Protein 2D58 (pdb70)

Sequence (107 aa):
KAQQEERLDEINKQFLDDPKYSSDEDLPSKLEGFKEKYMEFDLNGNGDIDIMSLKRMLEKLGVPKTHLELKKLIGEVSSGSGETFSYPDFLRMMLGKRSAILKMILM

Structure (mmCIF, N/CA/C/O backbone):
data_2D58
#
_entry.id   2D58
#
_cell.length_a   60.748
_cell.length_b   36.617
_cell.length_c   44.024
_cell.angle_alpha   90.00
_cell.angle_beta   99.71
_cell.angle_gamma   90.00
#
_symmetry.space_group_name_H-M   'C 1 2 1'
#
loop_
_entity.id
_entity.type
_entity.pdbx_description
1 polymer 'Allograft inflammatory factor 1'
2 non-polymer 'NICKEL (II) ION'
3 water water
#
loop_
_atom_site.group_PDB
_atom_site.id
_atom_site.type_symbol
_atom_site.label_atom_id
_atom_site.label_alt_id
_atom_site.label_comp_id
_atom_site.label_asym_id
_atom_site.label_entity_id
_atom_site.label_seq_id
_atom_site.pdbx_PDB_ins_code
_atom_site.Cartn_x
_atom_site.Cartn_y
_atom_site.Cartn_z
_atom_site.occupancy
_atom_site.B_iso_or_equiv
_atom_site.auth_seq_id
_atom_site.auth_comp_id
_atom_site.auth_asym_id
_atom_site.auth_atom_id
_atom_site.pdbx_PDB_model_num
ATOM 1 N N . LYS A 1 1 ? 34.198 -4.143 8.131 1.00 30.21 17 LYS A N 1
ATOM 2 C CA . LYS A 1 1 ? 33.069 -4.180 7.156 1.00 31.78 17 LYS A CA 1
ATOM 3 C C . LYS A 1 1 ? 32.433 -5.564 7.192 1.00 30.88 17 LYS A C 1
ATOM 4 O O . LYS A 1 1 ? 31.354 -5.757 7.757 1.00 26.41 17 LYS A O 1
ATOM 10 N N . ALA A 1 2 ? 33.109 -6.527 6.576 1.00 29.97 18 ALA A N 1
ATOM 11 C CA . ALA A 1 2 ? 32.628 -7.896 6.569 1.00 30.96 18 ALA A CA 1
ATOM 12 C C . ALA A 1 2 ? 32.802 -8.412 7.994 1.00 30.20 18 ALA A C 1
ATOM 13 O O . ALA A 1 2 ? 32.144 -9.362 8.409 1.00 30.30 18 ALA A O 1
ATOM 15 N N . GLN A 1 3 ? 33.696 -7.765 8.738 1.00 29.81 19 GLN A N 1
ATOM 16 C CA . GLN A 1 3 ? 33.962 -8.137 10.123 1.00 28.70 19 GLN A CA 1
ATOM 17 C C . GLN A 1 3 ? 32.812 -7.673 11.006 1.00 28.51 19 GLN A C 1
ATOM 18 O O . GLN A 1 3 ? 32.313 -8.427 11.839 1.00 28.43 19 GLN A O 1
ATOM 24 N N . GLN A 1 4 ? 32.394 -6.425 10.814 1.00 25.84 20 GLN A N 1
ATOM 25 C CA . GLN A 1 4 ? 31.300 -5.854 11.593 1.00 25.30 20 GLN A CA 1
ATOM 26 C C . GLN A 1 4 ? 30.010 -6.646 11.394 1.00 23.53 20 GLN A C 1
ATOM 27 O O . GLN A 1 4 ? 29.106 -6.599 12.230 1.00 22.26 20 GLN A O 1
ATOM 33 N N . GLU A 1 5 ? 29.929 -7.377 10.285 1.00 23.91 21 GLU A N 1
ATOM 34 C CA . GLU A 1 5 ? 28.746 -8.176 9.993 1.00 24.33 21 GLU A CA 1
ATOM 35 C C . GLU A 1 5 ? 28.560 -9.240 11.064 1.00 24.34 21 GLU A C 1
ATOM 36 O O . GLU A 1 5 ? 27.433 -9.632 11.374 1.00 20.00 21 GLU A O 1
ATOM 42 N N . GLU A 1 6 ? 29.677 -9.708 11.616 1.00 24.33 22 GLU A N 1
ATOM 43 C CA . GLU A 1 6 ? 29.660 -10.722 12.665 1.00 25.97 22 GLU A CA 1
ATOM 44 C C . GLU A 1 6 ? 28.806 -10.219 13.819 1.00 23.69 22 GLU A C 1
ATOM 45 O O . GLU A 1 6 ? 27.944 -10.934 14.328 1.00 23.74 22 GLU A O 1
ATOM 51 N N . ARG A 1 7 ? 29.053 -8.979 14.229 1.00 21.50 23 ARG A N 1
ATOM 52 C CA . ARG A 1 7 ? 28.300 -8.392 15.324 1.00 20.16 23 ARG A CA 1
ATOM 53 C C . ARG A 1 7 ? 26.831 -8.231 14.957 1.00 17.35 23 ARG A C 1
ATOM 54 O O . ARG A 1 7 ? 25.952 -8.479 15.782 1.00 17.40 23 ARG A O 1
ATOM 62 N N . LEU A 1 8 ? 26.563 -7.816 13.721 1.00 15.33 24 LEU A N 1
ATOM 63 C CA . LEU A 1 8 ? 25.185 -7.646 13.279 1.00 15.30 24 LEU A CA 1
ATOM 64 C C . LEU A 1 8 ? 24.460 -8.992 13.377 1.00 15.20 24 LEU A C 1
ATOM 65 O O . LEU A 1 8 ? 23.302 -9.056 13.787 1.00 15.89 24 LEU A O 1
ATOM 70 N N . ASP A 1 9 ? 25.153 -10.069 13.013 1.00 13.55 25 ASP A N 1
ATOM 71 C CA . ASP A 1 9 ? 24.573 -11.410 13.077 1.00 15.00 25 ASP A CA 1
ATOM 72 C C . ASP A 1 9 ? 24.166 -11.794 14.500 1.00 15.67 25 ASP A C 1
ATOM 73 O O . ASP A 1 9 ? 23.104 -12.389 14.720 1.00 13.55 25 ASP A O 1
ATOM 78 N N . GLU A 1 10 ? 25.019 -11.467 15.465 1.00 16.92 26 GLU A N 1
ATOM 79 C CA . GLU A 1 10 ? 24.733 -11.777 16.863 1.00 18.86 26 GLU A CA 1
ATOM 80 C C . GLU A 1 10 ? 23.494 -11.020 17.314 1.00 16.53 26 GLU A C 1
ATOM 81 O O . GLU A 1 10 ? 22.658 -11.552 18.047 1.00 16.86 26 GLU A O 1
ATOM 87 N N . ILE A 1 11 ? 23.376 -9.774 16.867 1.00 15.42 27 ILE A N 1
ATOM 88 C CA . ILE A 1 11 ? 22.229 -8.949 17.218 1.00 14.11 27 ILE A CA 1
ATOM 89 C C . ILE A 1 11 ? 20.962 -9.534 16.602 1.00 14.30 27 ILE A C 1
ATOM 90 O O . ILE A 1 11 ? 19.920 -9.604 17.257 1.00 13.63 27 ILE A O 1
ATOM 95 N N . ASN A 1 12 ? 21.050 -9.962 15.344 1.00 15.08 28 ASN A N 1
ATOM 96 C CA . ASN A 1 12 ? 19.896 -10.554 14.672 1.00 14.12 28 ASN A CA 1
ATOM 97 C C . ASN A 1 12 ? 19.387 -11.751 15.467 1.00 15.15 28 ASN A C 1
ATOM 98 O O . ASN A 1 12 ? 18.178 -11.953 15.598 1.00 13.13 28 ASN A O 1
ATOM 103 N N . LYS A 1 13 ? 20.317 -12.539 15.994 1.00 15.56 29 LYS A N 1
ATOM 104 C CA . LYS A 1 13 ? 19.964 -13.715 16.777 1.00 18.35 29 LYS A CA 1
ATOM 105 C C . LYS A 1 13 ? 19.247 -13.284 18.045 1.00 16.68 29 LYS A C 1
ATOM 106 O O . LYS A 1 13 ? 18.283 -13.916 18.477 1.00 17.27 29 LYS A O 1
ATOM 112 N N . GLN A 1 14 ? 19.726 -12.197 18.635 1.00 16.39 30 GLN A N 1
ATOM 113 C CA . GLN A 1 14 ? 19.126 -11.655 19.841 1.00 17.21 30 GLN A CA 1
ATOM 114 C C . GLN A 1 14 ? 17.683 -11.242 19.553 1.00 17.61 30 GLN A C 1
ATOM 115 O O . GLN A 1 14 ? 16.773 -11.549 20.327 1.00 14.43 30 GLN A O 1
ATOM 121 N N . PHE A 1 15 ? 17.468 -10.570 18.427 1.00 14.89 31 PHE A N 1
ATOM 122 C CA . PHE A 1 15 ? 16.123 -10.136 18.073 1.00 14.16 31 PHE A CA 1
ATOM 123 C C . PHE A 1 15 ? 15.214 -11.296 17.685 1.00 14.11 31 PHE A C 1
ATOM 124 O O . PHE A 1 15 ? 14.021 -11.285 17.988 1.00 14.15 31 PHE A O 1
ATOM 132 N N . LEU A 1 16 ? 15.778 -12.291 17.013 1.00 15.78 32 LEU A N 1
ATOM 133 C CA . LEU A 1 16 ? 15.007 -13.454 16.602 1.00 19.16 32 LEU A CA 1
ATOM 134 C C . LEU A 1 16 ? 14.300 -14.090 17.800 1.00 21.45 32 LEU A C 1
ATOM 135 O O . LEU A 1 16 ? 13.187 -14.597 17.680 1.00 20.89 32 LEU A O 1
ATOM 140 N N . ASP A 1 17 ? 14.951 -14.049 18.957 1.00 22.95 33 ASP A N 1
ATOM 141 C CA . ASP A 1 17 ? 14.404 -14.636 20.175 1.00 24.10 33 ASP A CA 1
ATOM 142 C C . ASP A 1 17 ? 13.591 -13.659 21.014 1.00 22.73 33 ASP A C 1
ATOM 143 O O . ASP A 1 17 ? 13.158 -13.991 22.118 1.00 20.63 33 ASP A O 1
ATOM 148 N N . ASP A 1 18 ? 13.378 -12.458 20.490 1.00 21.14 34 ASP A N 1
ATOM 149 C CA . ASP A 1 18 ? 12.625 -11.441 21.214 1.00 19.12 34 ASP A CA 1
ATOM 150 C C . ASP A 1 18 ? 11.123 -11.612 20.984 1.00 18.85 34 ASP A C 1
ATOM 151 O O . ASP A 1 18 ? 10.628 -11.401 19.875 1.00 17.79 34 ASP A O 1
ATOM 156 N N . PRO A 1 19 ? 10.378 -11.987 22.038 1.00 18.39 35 PRO A N 1
ATOM 157 C CA . PRO A 1 19 ? 8.927 -12.193 21.965 1.00 17.47 35 PRO A CA 1
ATOM 158 C C . PRO A 1 19 ? 8.174 -11.014 21.365 1.00 16.54 35 PRO A C 1
ATOM 159 O O . PRO A 1 19 ? 7.131 -11.187 20.733 1.00 17.57 35 PRO A O 1
ATOM 163 N N . LYS A 1 20 ? 8.707 -9.816 21.579 1.00 16.31 36 LYS A N 1
ATOM 164 C CA . LYS A 1 20 ? 8.094 -8.593 21.080 1.00 18.18 36 LYS A CA 1
ATOM 165 C C . LYS A 1 20 ? 7.967 -8.595 19.553 1.00 18.27 36 LYS A C 1
ATOM 166 O O . LYS A 1 20 ? 7.110 -7.906 18.990 1.00 16.75 36 LYS A O 1
ATOM 172 N N . TYR A 1 21 ? 8.807 -9.383 18.888 1.00 15.99 37 TYR A N 1
ATOM 173 C CA . TYR A 1 21 ? 8.799 -9.450 17.427 1.00 17.24 37 TYR A CA 1
ATOM 174 C C . TYR A 1 21 ? 8.399 -10.817 16.877 1.00 17.16 37 TYR A C 1
ATOM 175 O O . TYR A 1 21 ? 8.415 -11.038 15.665 1.00 17.63 37 TYR A O 1
ATOM 184 N N . SER A 1 22 ? 8.021 -11.720 17.774 1.00 19.56 38 SER A N 1
ATOM 185 C CA . SER A 1 22 ? 7.623 -13.073 17.398 1.00 20.07 38 SER A CA 1
ATOM 186 C C . SER A 1 22 ? 6.396 -13.164 16.503 1.00 17.78 38 SER A C 1
ATOM 187 O O . SER A 1 22 ? 6.240 -14.135 15.764 1.00 21.31 38 SER A O 1
ATOM 190 N N . SER A 1 23 ? 5.522 -12.167 16.571 1.00 18.14 39 SER A N 1
ATOM 191 C CA . SER A 1 23 ? 4.306 -12.180 15.764 1.00 17.94 39 SER A CA 1
ATOM 192 C C . SER A 1 23 ? 4.582 -12.027 14.272 1.00 17.05 39 SER A C 1
ATOM 193 O O . SER A 1 23 ? 3.700 -12.267 13.446 1.00 15.30 39 SER A O 1
ATOM 196 N N . ASP A 1 24 ? 5.799 -11.620 13.923 1.00 14.31 40 ASP A N 1
ATOM 197 C CA . ASP A 1 24 ? 6.150 -11.462 12.513 1.00 13.54 40 ASP A CA 1
ATOM 198 C C . ASP A 1 24 ? 6.666 -12.789 11.970 1.00 13.72 40 ASP A C 1
ATOM 199 O O . ASP A 1 24 ? 7.827 -13.154 12.186 1.00 12.98 40 ASP A O 1
ATOM 204 N N . GLU A 1 25 ? 5.801 -13.503 11.257 1.00 11.84 41 GLU A N 1
A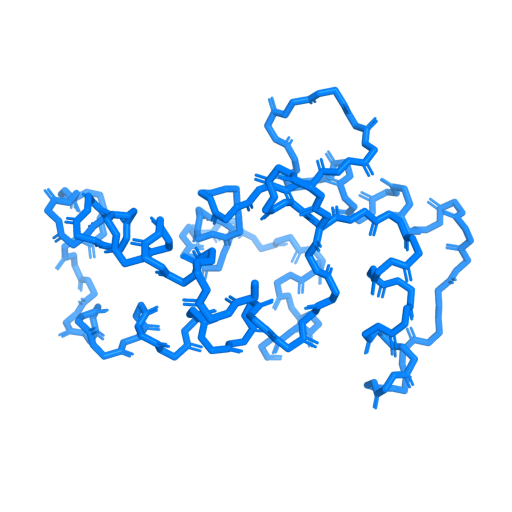TOM 205 C CA . GLU A 1 25 ? 6.153 -14.800 10.700 1.00 13.15 41 GLU A CA 1
ATOM 206 C C . GLU A 1 25 ? 7.369 -14.800 9.777 1.00 13.28 41 GLU A C 1
ATOM 207 O O . GLU A 1 25 ? 8.000 -15.840 9.595 1.00 14.39 41 GLU A O 1
ATOM 213 N N . ASP A 1 26 ? 7.696 -13.649 9.196 1.00 11.10 42 ASP A N 1
ATOM 214 C CA . ASP A 1 26 ? 8.836 -13.557 8.284 1.00 11.21 42 ASP A CA 1
ATOM 215 C C . ASP A 1 26 ? 10.103 -13.001 8.945 1.00 10.96 42 ASP A C 1
ATOM 216 O O . ASP A 1 26 ? 11.079 -12.693 8.264 1.00 10.04 42 ASP A O 1
ATOM 221 N N . LEU A 1 27 ? 10.094 -12.897 10.269 1.00 13.44 43 LEU A N 1
ATOM 222 C CA . LEU A 1 27 ? 11.238 -12.354 10.9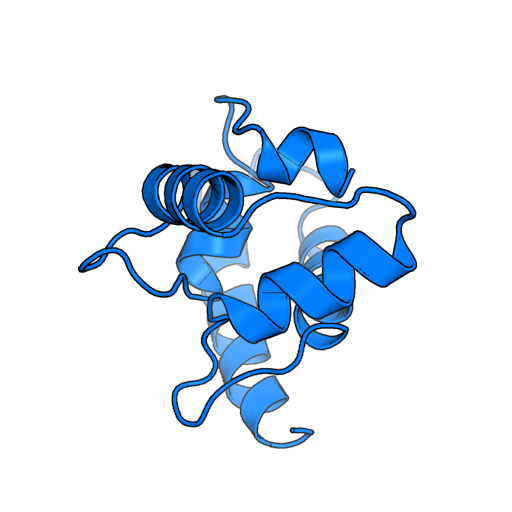97 1.00 13.57 43 LEU 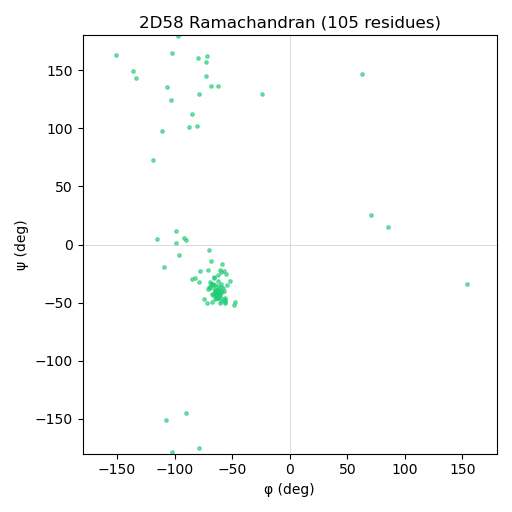A CA 1
ATOM 223 C C . LEU A 1 27 ? 12.608 -12.918 10.592 1.00 14.10 43 LEU A C 1
ATOM 224 O O . LEU A 1 27 ? 13.537 -12.154 10.335 1.00 11.57 43 LEU A O 1
ATOM 229 N N . PRO A 1 28 ? 12.751 -14.256 10.519 1.00 15.41 44 PRO A N 1
ATOM 230 C CA . PRO A 1 28 ? 14.038 -14.858 10.143 1.00 14.84 44 PRO A CA 1
ATOM 231 C C . PRO A 1 28 ? 14.674 -14.254 8.891 1.00 17.75 44 PRO A C 1
ATOM 232 O O . PRO A 1 28 ? 15.840 -13.851 8.912 1.00 17.41 44 PRO A O 1
ATOM 236 N N . SER A 1 29 ? 13.910 -14.189 7.803 1.00 15.48 45 SER A N 1
ATOM 237 C CA . SER A 1 29 ? 14.431 -13.635 6.555 1.00 14.79 45 SER A CA 1
ATOM 238 C C . SER A 1 29 ? 14.451 -12.106 6.545 1.00 13.52 45 SER A C 1
ATOM 239 O O . SER A 1 29 ? 15.339 -11.493 5.941 1.00 12.39 45 SER A O 1
ATOM 242 N N . LYS A 1 30 ? 13.487 -11.485 7.221 1.00 14.82 46 LYS A N 1
ATOM 243 C CA . LYS A 1 30 ? 13.431 -10.024 7.275 1.00 14.28 46 LYS A CA 1
ATOM 244 C C . LYS A 1 30 ? 14.649 -9.422 7.959 1.00 13.74 46 LYS A C 1
ATOM 245 O O . LYS A 1 30 ? 15.206 -8.425 7.497 1.00 13.22 46 LYS A O 1
ATOM 251 N N . LEU A 1 31 ? 15.046 -10.014 9.079 1.00 10.68 47 LEU A N 1
ATOM 252 C CA . LEU A 1 31 ? 16.197 -9.525 9.811 1.00 12.13 47 LEU A CA 1
ATOM 253 C C . LEU A 1 31 ? 17.443 -9.580 8.941 1.00 10.05 47 LEU A C 1
ATOM 254 O O . LEU A 1 31 ? 18.314 -8.722 9.051 1.00 10.69 47 LEU A O 1
ATOM 259 N N . GLU A 1 32 ? 17.525 -10.586 8.074 1.00 13.39 48 GLU A N 1
ATOM 260 C CA . GLU A 1 32 ? 18.679 -10.718 7.193 1.00 12.57 48 GLU A CA 1
ATOM 261 C C . GLU A 1 32 ? 18.643 -9.627 6.134 1.00 13.82 48 GLU A C 1
ATOM 262 O O . GLU A 1 32 ? 19.677 -9.068 5.769 1.00 12.46 48 GLU A O 1
ATOM 268 N N . GLY A 1 33 ? 17.446 -9.326 5.646 1.00 12.18 49 GLY A N 1
ATOM 269 C CA . GLY A 1 33 ? 17.304 -8.279 4.652 1.00 12.78 49 GLY A CA 1
ATOM 270 C C . GLY A 1 33 ? 17.585 -6.921 5.283 1.00 12.63 49 GLY A C 1
ATOM 271 O O . GLY A 1 33 ? 18.176 -6.050 4.650 1.00 11.48 49 GLY A O 1
ATOM 272 N N . PHE A 1 34 ? 17.165 -6.731 6.532 1.00 11.26 50 PHE A N 1
ATOM 273 C CA . PHE A 1 34 ? 17.407 -5.457 7.204 1.00 11.03 50 PHE A CA 1
ATOM 274 C C . PHE A 1 34 ? 18.899 -5.289 7.460 1.00 11.16 50 PHE A C 1
ATOM 275 O O . PHE A 1 34 ? 19.423 -4.174 7.416 1.00 12.28 50 PHE A O 1
ATOM 283 N N . LYS A 1 35 ? 19.583 -6.399 7.722 1.00 10.64 51 LYS A N 1
ATOM 284 C CA . LYS A 1 35 ? 21.022 -6.356 7.951 1.00 11.00 51 LYS A CA 1
ATOM 285 C C . LYS A 1 35 ? 21.695 -5.865 6.668 1.00 12.26 51 LYS A C 1
ATOM 286 O O . LYS A 1 35 ? 22.575 -4.998 6.704 1.00 10.55 51 LYS A O 1
ATOM 292 N N . G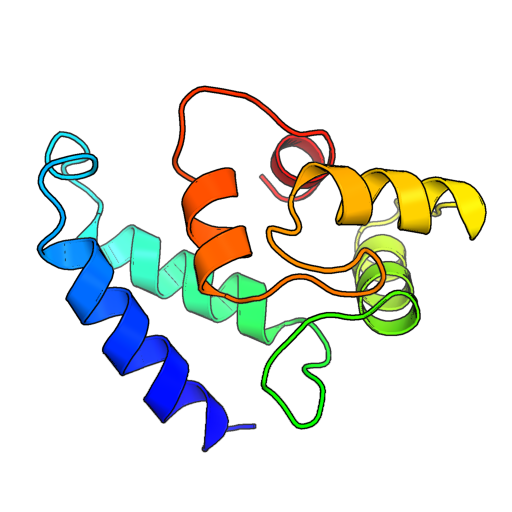LU A 1 36 ? 21.274 -6.418 5.533 1.00 14.14 52 GLU A N 1
ATOM 293 C CA . GLU A 1 36 ? 21.840 -6.023 4.243 1.00 14.62 52 GLU A CA 1
ATOM 294 C C . GLU A 1 36 ? 21.578 -4.544 3.967 1.00 14.61 52 GLU A C 1
ATOM 295 O O . GLU A 1 36 ? 22.443 -3.842 3.442 1.00 15.46 52 GLU A O 1
ATOM 301 N N . LYS A 1 37 ? 20.382 -4.077 4.319 1.00 14.53 53 LYS A N 1
ATOM 302 C CA . LYS A 1 37 ? 20.019 -2.674 4.123 1.00 13.13 53 LYS A CA 1
ATOM 303 C C . LYS A 1 37 ? 20.921 -1.789 4.983 1.00 11.82 53 LYS A C 1
ATOM 304 O O . LYS A 1 37 ? 21.406 -0.752 4.534 1.00 11.47 53 LYS A O 1
ATOM 310 N N . TYR A 1 38 ? 21.133 -2.204 6.226 1.00 10.16 54 TYR A N 1
ATOM 311 C CA . TYR A 1 38 ? 21.993 -1.468 7.148 1.00 8.87 54 TYR A CA 1
ATOM 312 C C . TYR A 1 38 ? 23.431 -1.421 6.607 1.00 11.95 54 TYR A C 1
ATOM 313 O O . TYR A 1 38 ? 24.100 -0.385 6.668 1.00 11.49 54 TYR A O 1
ATOM 322 N N . MET A 1 39 ? 23.904 -2.541 6.071 1.00 12.93 55 MET A N 1
ATOM 323 C CA . MET A 1 39 ? 25.268 -2.602 5.547 1.00 14.38 55 MET A CA 1
ATOM 324 C C . MET A 1 39 ? 25.504 -1.811 4.262 1.00 15.80 55 MET A C 1
ATOM 325 O O . MET A 1 39 ? 26.634 -1.734 3.776 1.00 14.10 55 MET A O 1
ATOM 330 N N . GLU A 1 40 ? 24.444 -1.230 3.708 1.00 17.50 56 GLU A N 1
ATOM 331 C CA . GLU A 1 40 ? 24.587 -0.415 2.505 1.00 18.23 56 GLU A CA 1
ATOM 332 C C . GLU A 1 40 ? 25.133 0.950 2.926 1.00 17.08 56 GLU A C 1
ATOM 333 O O . GLU A 1 40 ? 25.725 1.666 2.120 1.00 15.43 56 GLU A O 1
ATOM 339 N N . PHE A 1 41 ? 24.922 1.296 4.195 1.00 12.52 57 PHE A N 1
ATOM 340 C CA . PHE A 1 41 ? 25.397 2.558 4.769 1.00 9.86 57 PHE A CA 1
ATOM 341 C C . PHE A 1 41 ? 26.876 2.436 5.125 1.00 11.48 57 PHE A C 1
ATOM 342 O O . PHE A 1 41 ? 27.401 1.331 5.275 1.00 10.64 57 PHE A O 1
ATOM 350 N N . ASP A 1 42 ? 27.542 3.577 5.270 1.00 11.70 58 ASP A N 1
ATOM 351 C CA . ASP A 1 42 ? 28.928 3.581 5.716 1.00 14.08 58 ASP A CA 1
ATOM 352 C C . ASP A 1 42 ? 28.756 3.382 7.225 1.00 13.31 58 ASP A C 1
ATOM 353 O O . ASP A 1 42 ? 27.956 4.080 7.849 1.00 14.14 58 ASP A O 1
ATOM 358 N N . LEU A 1 43 ? 29.467 2.422 7.809 1.00 13.01 59 LEU A N 1
ATOM 359 C CA . LEU A 1 43 ? 29.362 2.180 9.248 1.00 12.58 59 LEU A CA 1
ATOM 360 C C . LEU A 1 43 ? 30.635 2.695 9.904 1.00 15.15 59 LEU A C 1
ATOM 361 O O . LEU A 1 43 ? 31.732 2.455 9.395 1.00 14.06 59 LEU A O 1
ATOM 366 N N . ASN A 1 44 ? 30.501 3.400 11.024 1.00 13.80 60 ASN A N 1
ATOM 367 C CA . ASN A 1 44 ? 31.685 3.932 11.685 1.00 13.82 60 ASN A CA 1
ATOM 368 C C . ASN A 1 44 ? 32.416 2.869 12.493 1.00 13.06 60 ASN A C 1
ATOM 369 O O . ASN A 1 44 ? 32.062 1.688 12.451 1.00 12.92 60 ASN A O 1
ATOM 374 N N . GLY A 1 45 ? 33.447 3.297 13.217 1.00 15.39 61 GLY A N 1
ATOM 375 C CA . GLY A 1 45 ? 34.243 2.378 14.011 1.00 16.12 61 GLY A CA 1
ATOM 376 C C . GLY A 1 45 ? 33.481 1.532 15.010 1.00 16.80 61 GLY A C 1
ATOM 377 O O . GLY A 1 45 ? 33.936 0.450 15.386 1.00 15.96 61 GLY A O 1
ATOM 378 N N . ASN A 1 46 ? 32.325 2.016 15.449 1.00 14.77 62 ASN A N 1
ATOM 379 C CA . ASN A 1 46 ? 31.529 1.279 16.415 1.00 16.19 62 ASN A CA 1
ATOM 380 C C . ASN A 1 46 ? 30.400 0.511 15.744 1.00 14.87 62 ASN A C 1
ATOM 381 O O . ASN A 1 46 ? 29.618 -0.157 16.414 1.00 13.39 62 ASN A O 1
ATOM 386 N N . GLY A 1 47 ? 30.324 0.602 14.420 1.00 12.76 63 GLY A N 1
ATOM 387 C CA . GLY A 1 47 ? 29.274 -0.093 13.696 1.00 11.32 63 GLY A CA 1
ATOM 388 C C . GLY A 1 47 ? 27.993 0.716 13.627 1.00 11.35 63 GLY A C 1
ATOM 389 O O . GLY A 1 47 ? 26.933 0.185 13.287 1.00 11.60 63 GLY A O 1
ATOM 390 N N . ASP A 1 48 ? 28.093 2.007 13.939 1.00 12.25 64 ASP A N 1
ATOM 391 C CA . ASP A 1 48 ? 26.937 2.896 13.923 1.00 13.07 64 ASP A CA 1
ATOM 392 C C . ASP A 1 48 ? 26.893 3.793 12.688 1.00 10.15 64 ASP A C 1
ATOM 393 O O . ASP A 1 48 ? 27.885 3.944 11.972 1.00 10.82 64 ASP A O 1
ATOM 398 N N . ILE A 1 49 ? 25.731 4.392 12.456 1.00 10.63 65 ILE A N 1
ATOM 399 C CA . ILE A 1 49 ? 25.528 5.277 11.316 1.00 10.72 65 ILE A CA 1
ATOM 400 C C . ILE A 1 49 ? 25.558 6.733 11.767 1.00 12.99 65 ILE A C 1
ATOM 401 O O . ILE A 1 49 ? 24.803 7.125 12.659 1.00 13.96 65 ILE A O 1
ATOM 406 N N . ASP A 1 50 ? 26.430 7.533 11.154 1.00 12.49 66 ASP A N 1
ATOM 407 C CA . ASP A 1 50 ? 26.528 8.944 11.506 1.00 10.27 66 ASP A CA 1
ATOM 408 C C . ASP A 1 50 ? 25.842 9.872 10.500 1.00 12.21 66 ASP A C 1
ATOM 409 O O . ASP A 1 50 ? 25.240 9.420 9.523 1.00 11.70 66 ASP A O 1
ATOM 414 N N . ILE A 1 51 ? 25.929 11.174 10.757 1.00 11.60 67 ILE A N 1
ATOM 415 C CA . ILE A 1 51 ? 25.296 12.183 9.912 1.00 12.98 67 ILE A CA 1
ATOM 416 C C . ILE A 1 51 ? 25.706 12.139 8.441 1.00 12.52 67 ILE A C 1
ATOM 417 O O . ILE A 1 51 ? 24.854 12.158 7.553 1.00 13.00 67 ILE A O 1
ATOM 422 N N . MET A 1 52 ? 27.008 12.096 8.181 1.00 9.70 68 MET A N 1
ATOM 423 C CA . MET A 1 52 ? 27.484 12.056 6.805 1.00 13.13 68 MET A CA 1
ATOM 424 C C . MET A 1 52 ? 27.117 10.742 6.117 1.00 11.59 68 MET A C 1
ATOM 425 O O . MET A 1 52 ? 26.853 10.717 4.909 1.00 12.20 68 MET A O 1
ATOM 430 N N . SER A 1 53 ? 27.108 9.651 6.878 1.00 8.83 69 SER A N 1
ATOM 431 C CA . SER A 1 53 ? 26.741 8.355 6.312 1.00 10.26 69 SER A CA 1
ATOM 432 C C . SER A 1 53 ? 25.280 8.398 5.871 1.00 12.28 69 SER A C 1
ATOM 433 O O . SER A 1 53 ? 24.945 7.973 4.767 1.00 12.48 69 SER A O 1
ATOM 436 N N . LEU A 1 54 ? 24.414 8.914 6.740 1.00 10.81 70 LEU A N 1
ATOM 437 C CA . LEU A 1 54 ? 22.989 9.020 6.429 1.00 12.99 70 LEU A CA 1
ATOM 438 C C . LEU A 1 54 ? 22.808 9.926 5.210 1.00 12.46 70 LEU A C 1
ATOM 439 O O . LEU A 1 54 ? 21.995 9.646 4.329 1.00 11.40 70 LEU A O 1
ATOM 444 N N . LYS A 1 55 ? 23.571 11.017 5.179 1.00 14.06 71 LYS A N 1
ATOM 445 C CA . LYS A 1 55 ? 23.520 11.974 4.076 1.00 13.55 71 LYS A CA 1
ATOM 446 C C . LYS A 1 55 ? 23.799 11.283 2.741 1.00 14.01 71 LYS A C 1
ATOM 447 O O . LYS A 1 55 ? 23.048 11.439 1.774 1.00 13.67 71 LYS A O 1
ATOM 453 N N . ARG A 1 56 ? 24.890 10.524 2.706 1.00 14.23 72 ARG A N 1
ATOM 454 C CA . ARG A 1 56 ? 25.307 9.782 1.522 1.00 15.10 72 ARG A CA 1
ATOM 455 C C . ARG A 1 56 ? 24.222 8.810 1.048 1.00 14.89 72 ARG A C 1
ATOM 456 O O . ARG A 1 56 ? 23.911 8.747 -0.143 1.00 14.24 72 ARG A O 1
ATOM 464 N N . MET A 1 57 ? 23.654 8.051 1.980 1.00 13.56 73 MET A N 1
ATOM 465 C CA . MET A 1 57 ? 22.613 7.081 1.648 1.00 13.95 73 MET A CA 1
ATOM 466 C C . MET A 1 57 ? 21.363 7.740 1.066 1.00 15.36 73 MET A C 1
ATOM 467 O O . MET A 1 57 ? 20.823 7.275 0.060 1.00 15.67 73 MET A O 1
ATOM 472 N N . LEU A 1 58 ? 20.902 8.818 1.693 1.00 15.56 74 LEU A N 1
ATOM 473 C CA . LEU A 1 58 ? 19.708 9.497 1.207 1.00 15.70 74 LEU A CA 1
ATOM 474 C C . LEU A 1 58 ? 19.952 10.124 -0.164 1.00 15.78 74 LEU A C 1
ATOM 475 O O . LEU A 1 58 ? 19.026 10.262 -0.968 1.00 14.63 74 LEU A O 1
ATOM 480 N N . GLU A 1 59 ? 21.199 10.497 -0.431 1.00 16.15 75 GLU A N 1
ATOM 481 C CA . GLU A 1 59 ? 21.547 11.071 -1.726 1.00 16.74 75 GLU A CA 1
ATOM 482 C C . GLU A 1 59 ? 21.310 10.007 -2.792 1.00 16.09 75 GLU A C 1
ATOM 483 O O . GLU A 1 59 ? 20.812 10.302 -3.876 1.00 15.17 75 GLU A O 1
ATOM 489 N N . LYS A 1 60 ? 21.670 8.766 -2.475 1.00 16.39 76 LYS A N 1
ATOM 490 C CA . LYS A 1 60 ? 21.489 7.662 -3.410 1.00 16.08 76 LYS A CA 1
ATOM 491 C C . LYS A 1 60 ? 20.011 7.396 -3.673 1.00 14.63 76 LYS A C 1
ATOM 492 O O . LYS A 1 60 ? 19.643 6.921 -4.746 1.00 13.71 76 LYS A O 1
ATOM 498 N N . LEU A 1 61 ? 19.168 7.712 -2.693 1.00 11.87 77 LEU A N 1
ATOM 499 C CA . LEU A 1 61 ? 17.728 7.500 -2.816 1.00 12.31 77 LEU A CA 1
ATOM 500 C C . LEU A 1 61 ? 16.985 8.702 -3.403 1.00 12.57 77 LEU A C 1
ATOM 501 O O . LEU A 1 61 ? 15.757 8.692 -3.486 1.00 10.51 77 LEU A O 1
ATOM 506 N N . GLY A 1 62 ? 17.726 9.731 -3.804 1.00 11.77 78 GLY A N 1
ATOM 507 C CA . GLY A 1 62 ? 17.099 10.916 -4.372 1.00 12.06 78 GLY A CA 1
ATOM 508 C C . GLY A 1 62 ? 16.343 11.719 -3.330 1.00 14.29 78 GLY A C 1
ATOM 509 O O . GLY A 1 62 ? 15.404 12.450 -3.647 1.00 14.17 78 GLY A O 1
ATOM 510 N N . VAL A 1 63 ? 16.763 11.586 -2.078 1.00 15.59 79 VAL A N 1
ATOM 511 C CA . VAL A 1 63 ? 16.128 12.286 -0.971 1.00 18.84 79 VAL A CA 1
ATOM 512 C C . VAL A 1 63 ? 17.122 13.226 -0.291 1.00 20.32 79 VAL A C 1
ATOM 513 O O . VAL A 1 63 ? 17.582 12.954 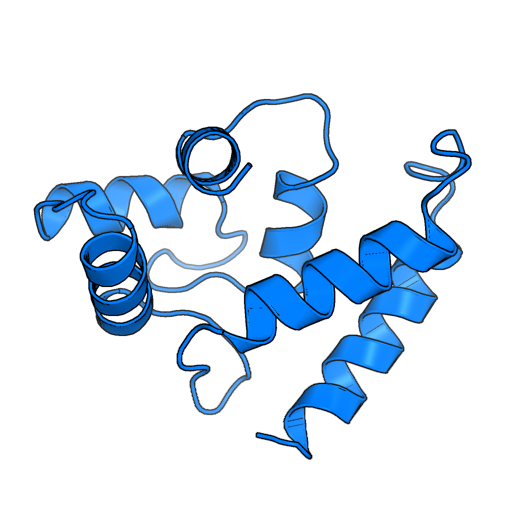0.815 1.00 22.57 79 VAL A O 1
ATOM 517 N N . PRO A 1 64 ? 17.476 14.341 -0.949 1.00 22.90 80 PRO A N 1
ATOM 518 C CA . PRO A 1 64 ? 18.427 15.278 -0.339 1.00 24.11 80 PRO A CA 1
ATOM 519 C C . PRO A 1 64 ? 17.861 15.849 0.960 1.00 23.64 80 PRO A C 1
ATOM 520 O O . PRO A 1 64 ? 16.685 16.201 1.027 1.00 22.13 80 PRO A O 1
ATOM 524 N N . LYS A 1 65 ? 18.697 15.922 1.992 1.00 24.61 81 LYS A N 1
ATOM 525 C CA . LYS A 1 65 ? 18.271 16.452 3.286 1.00 24.28 81 LYS A CA 1
ATOM 526 C C . LYS A 1 65 ? 19.290 17.438 3.835 1.00 23.81 81 LYS A C 1
ATOM 527 O O . LYS A 1 65 ? 20.494 17.258 3.667 1.00 23.43 81 LYS A O 1
ATOM 533 N N . THR A 1 66 ? 18.802 18.480 4.496 1.00 25.53 82 THR A N 1
ATOM 534 C CA . THR A 1 66 ? 19.692 19.479 5.071 1.00 24.70 82 THR A CA 1
ATOM 535 C C . THR A 1 66 ? 20.409 18.883 6.271 1.00 23.77 82 THR A C 1
ATOM 536 O O . THR A 1 66 ? 19.982 17.868 6.827 1.00 23.04 82 THR A O 1
ATOM 540 N N . HIS A 1 67 ? 21.501 19.519 6.671 1.00 23.21 83 HIS A N 1
ATOM 541 C CA . HIS A 1 67 ? 22.273 19.048 7.807 1.00 22.34 83 HIS A CA 1
ATOM 542 C C . HIS A 1 67 ? 21.388 18.944 9.046 1.00 19.90 83 HIS A C 1
ATOM 543 O O . HIS A 1 67 ? 21.428 17.950 9.773 1.00 17.38 83 HIS A O 1
ATOM 550 N N . LEU A 1 68 ? 20.592 19.979 9.288 1.00 16.16 84 LEU A N 1
ATOM 551 C CA . LEU A 1 68 ? 19.709 19.990 10.446 1.00 15.65 84 LEU A CA 1
ATOM 552 C C . LEU A 1 68 ? 18.620 18.927 10.313 1.00 13.72 84 LEU A C 1
ATOM 553 O O . LEU A 1 68 ? 1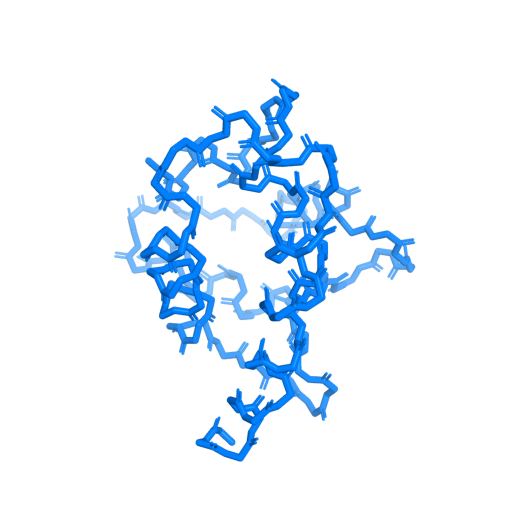8.192 18.339 11.306 1.00 14.31 84 LEU A O 1
ATOM 558 N N . GLU A 1 69 ? 18.163 18.683 9.088 1.00 14.91 85 GLU A N 1
ATOM 559 C CA . GLU A 1 69 ? 17.141 17.663 8.871 1.00 15.65 85 GLU A CA 1
ATOM 560 C C . GLU A 1 69 ? 17.724 16.288 9.179 1.00 15.82 85 GLU A C 1
ATOM 561 O O . GLU A 1 69 ? 17.029 15.403 9.679 1.00 14.22 85 GLU A O 1
ATOM 567 N N . LEU A 1 70 ? 19.001 16.103 8.864 1.00 14.47 86 LEU A N 1
ATOM 568 C CA . LEU A 1 70 ? 19.652 14.829 9.137 1.00 14.37 86 LEU A CA 1
ATOM 569 C C . LEU A 1 70 ? 19.715 14.612 10.646 1.00 15.57 86 LEU A C 1
ATOM 570 O O . LEU A 1 70 ? 19.525 13.493 11.130 1.00 10.88 86 LEU A O 1
ATOM 575 N N . LYS A 1 71 ? 19.980 15.686 11.385 1.00 16.16 87 LYS A N 1
ATOM 576 C CA . LYS A 1 71 ? 20.050 15.609 12.840 1.00 18.73 87 LYS A CA 1
ATOM 577 C C . LYS A 1 71 ? 18.697 15.189 13.398 1.00 18.52 87 LYS A C 1
ATOM 578 O O . LYS A 1 71 ? 18.621 14.383 14.321 1.00 17.78 87 LYS A O 1
ATOM 584 N N . LYS A 1 72 ? 17.631 15.743 12.831 1.00 17.63 88 LYS A N 1
ATOM 585 C CA . LYS A 1 72 ? 16.279 15.421 13.275 1.00 17.80 88 LYS A CA 1
ATOM 586 C C . LYS A 1 72 ? 15.949 13.951 13.012 1.00 14.06 88 LYS A C 1
ATOM 587 O O . LYS A 1 72 ? 15.344 13.284 13.851 1.00 14.51 88 LYS A O 1
ATOM 593 N N . LEU A 1 73 ? 16.346 13.455 11.844 1.00 13.89 89 LEU A N 1
ATOM 594 C CA . LEU A 1 73 ? 16.095 12.063 11.470 1.00 11.98 89 LEU A CA 1
ATOM 595 C C . LEU A 1 73 ? 16.753 11.084 12.436 1.00 12.70 89 LEU A C 1
ATOM 596 O O . LEU A 1 73 ? 16.116 10.150 12.925 1.00 13.56 89 LEU A O 1
ATOM 601 N N . ILE A 1 74 ? 18.036 11.298 12.696 1.00 11.93 90 ILE A N 1
ATOM 602 C CA . ILE A 1 74 ? 18.779 10.442 13.606 1.00 13.76 90 ILE A CA 1
ATOM 603 C C . ILE A 1 74 ? 18.262 10.586 15.037 1.00 13.79 90 ILE A C 1
ATOM 604 O O . ILE A 1 74 ? 18.086 9.593 15.737 1.00 14.37 90 ILE A O 1
ATOM 609 N N . GLY A 1 75 ? 18.017 11.823 15.460 1.00 16.86 91 GLY A N 1
ATOM 610 C CA . GLY A 1 75 ? 17.538 12.066 16.811 1.00 17.87 91 GLY A CA 1
ATOM 611 C C . GLY A 1 75 ? 16.229 11.369 17.115 1.00 18.25 91 GLY A C 1
ATOM 612 O O . GLY A 1 75 ? 15.850 11.202 18.272 1.00 19.42 91 GLY A O 1
ATOM 613 N N . GLU A 1 76 ? 15.537 10.949 16.065 1.00 19.16 92 GLU A N 1
ATOM 614 C CA . GLU A 1 76 ? 14.259 10.277 16.213 1.00 19.55 92 GLU A CA 1
ATOM 615 C C . GLU A 1 76 ? 14.396 8.778 16.468 1.00 20.39 92 GLU A C 1
ATOM 616 O O . GLU A 1 76 ? 13.554 8.179 17.141 1.00 20.24 92 GLU A O 1
ATOM 622 N N . VAL A 1 77 ? 15.463 8.175 15.950 1.00 14.99 93 VAL A N 1
ATOM 623 C CA . VAL A 1 77 ? 15.669 6.742 16.116 1.00 14.74 93 VAL A CA 1
ATOM 624 C C . VAL A 1 77 ? 16.812 6.351 17.054 1.00 12.76 93 VAL A C 1
ATOM 625 O O . VAL A 1 77 ? 16.853 5.229 17.541 1.00 14.11 93 VAL A O 1
ATOM 629 N N . SER A 1 78 ? 17.732 7.275 17.308 1.00 14.11 94 SER A N 1
ATOM 630 C CA . SER A 1 78 ? 18.870 7.009 18.184 1.00 13.76 94 SER A CA 1
ATOM 631 C C . SER A 1 78 ? 18.469 6.835 19.650 1.00 14.36 94 SER A C 1
ATOM 632 O O . SER A 1 78 ? 17.660 7.600 20.174 1.00 10.60 94 SER A O 1
ATOM 635 N N . SER A 1 79 ? 19.048 5.830 20.303 1.00 13.91 95 SER A N 1
ATOM 636 C CA . SER A 1 79 ? 18.778 5.566 21.713 1.00 17.00 95 SER A CA 1
ATOM 637 C C . SER A 1 79 ? 19.860 6.224 22.573 1.00 19.16 95 SER A C 1
ATOM 638 O O . SER A 1 79 ? 19.751 6.275 23.799 1.00 18.03 95 SER A O 1
ATOM 641 N N . GLY A 1 80 ? 20.903 6.729 21.921 1.00 20.75 96 GLY A N 1
ATOM 642 C CA . GLY A 1 80 ? 21.993 7.364 22.647 1.00 25.64 96 GLY A CA 1
ATOM 643 C C . GLY A 1 80 ? 22.027 8.874 22.514 1.00 29.06 96 GLY A C 1
ATOM 644 O O . GLY A 1 80 ? 20.990 9.511 22.337 1.00 25.94 96 GLY A O 1
ATOM 645 N N . SER A 1 81 ? 23.223 9.449 22.605 1.00 32.49 97 SER A N 1
ATOM 646 C CA . SER A 1 81 ? 23.388 10.894 22.484 1.00 38.61 97 SER A CA 1
ATOM 647 C C . SER A 1 81 ? 23.382 11.285 21.012 1.00 40.17 97 SER A C 1
ATOM 648 O O . SER A 1 81 ? 24.381 11.105 20.310 1.00 43.58 97 SER A O 1
ATOM 651 N N . GLY A 1 82 ? 22.248 11.814 20.560 1.00 40.39 98 GLY A N 1
ATOM 652 C CA . GLY A 1 82 ? 22.090 12.226 19.177 1.00 39.86 98 GLY A CA 1
ATOM 653 C C . GLY A 1 82 ? 23.386 12.560 18.468 1.00 38.64 98 GLY A C 1
ATOM 654 O O . GLY A 1 82 ? 24.206 13.329 18.974 1.00 42.63 98 GLY A O 1
ATOM 655 N N . GLU A 1 83 ? 23.557 11.967 17.291 1.00 34.86 99 GLU A N 1
ATOM 656 C CA . GLU A 1 83 ? 24.728 12.146 16.436 1.00 29.93 99 GLU A CA 1
ATOM 657 C C . GLU A 1 83 ? 24.850 10.885 15.585 1.00 24.20 99 GLU A C 1
ATOM 658 O O . GLU A 1 83 ? 25.274 10.934 14.434 1.00 22.88 99 GLU A O 1
ATOM 664 N N . THR A 1 84 ? 24.468 9.752 16.167 1.00 17.57 100 THR A N 1
ATOM 665 C CA . THR A 1 84 ? 24.535 8.470 15.472 1.00 14.86 100 THR A CA 1
ATOM 666 C C . THR A 1 84 ? 23.455 7.531 16.003 1.00 13.86 100 THR A C 1
ATOM 667 O O . THR 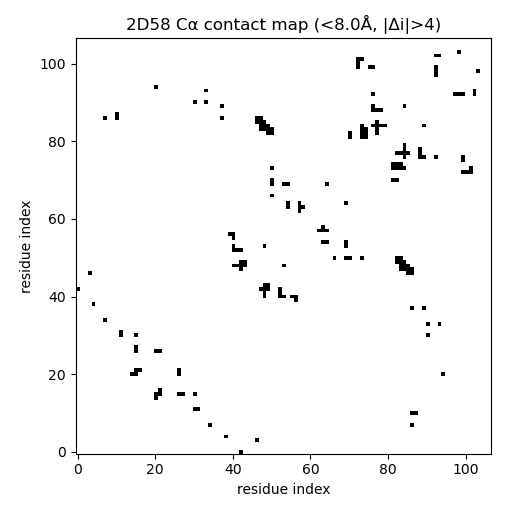A 1 84 ? 22.885 7.770 17.073 1.00 13.34 100 THR A O 1
ATOM 671 N N . PHE A 1 85 ? 23.160 6.480 15.242 1.00 11.04 101 PHE A N 1
ATOM 672 C CA . PHE A 1 85 ? 22.213 5.462 15.684 1.00 11.08 101 PHE A CA 1
ATOM 673 C C . PHE A 1 85 ? 22.833 4.110 15.336 1.00 11.42 101 PHE A C 1
ATOM 674 O O . PHE A 1 85 ? 23.599 3.993 14.373 1.00 10.10 101 PHE A O 1
ATOM 682 N N . SER A 1 86 ? 22.520 3.106 16.150 1.00 11.36 102 SER A N 1
ATOM 683 C CA . SER A 1 86 ? 23.073 1.759 16.021 1.00 9.94 102 SER A CA 1
ATOM 684 C C . SER A 1 86 ? 22.201 0.765 15.267 1.00 11.41 102 SER A C 1
ATOM 685 O O . SER A 1 86 ? 21.101 1.092 14.837 1.00 9.73 102 SER A O 1
ATOM 688 N N . TYR A 1 87 ? 22.697 -0.465 15.137 1.00 10.44 103 TYR A N 1
ATOM 689 C CA . TYR A 1 87 ? 21.931 -1.503 14.459 1.00 12.31 103 TYR A CA 1
ATOM 690 C C . TYR A 1 87 ? 20.695 -1.847 15.301 1.00 10.67 103 TYR A C 1
ATOM 691 O O . TYR A 1 87 ? 19.602 -2.014 14.762 1.00 12.27 103 TYR A O 1
ATOM 700 N N . PRO A 1 88 ? 20.851 -1.965 16.635 1.00 12.36 104 PRO A N 1
ATOM 701 C CA . PRO A 1 88 ? 19.674 -2.284 17.452 1.00 10.49 104 PRO A CA 1
ATOM 702 C C . PRO A 1 88 ? 18.641 -1.157 17.317 1.00 10.44 104 PRO A C 1
ATOM 703 O O . PRO A 1 88 ? 17.440 -1.406 17.265 1.00 11.40 104 PRO A O 1
ATOM 707 N N . ASP A 1 89 ? 19.123 0.082 17.266 1.00 10.49 105 ASP A N 1
ATOM 708 C CA . ASP A 1 89 ? 18.251 1.243 17.104 1.00 9.85 105 ASP A CA 1
ATOM 709 C C . ASP A 1 89 ? 17.518 1.084 15.775 1.00 10.79 105 ASP A C 1
ATOM 710 O O . ASP A 1 89 ? 16.311 1.323 15.668 1.00 10.14 105 ASP A O 1
ATOM 715 N N . PHE A 1 90 ? 18.279 0.694 14.758 1.00 9.20 106 PHE A N 1
ATOM 716 C CA . PHE A 1 90 ? 17.754 0.505 13.412 1.00 13.25 106 PHE A CA 1
ATOM 717 C C . PHE A 1 90 ? 16.642 -0.541 13.368 1.00 14.23 106 PHE A C 1
ATOM 718 O O . PHE A 1 90 ? 15.583 -0.297 12.792 1.00 14.77 106 PHE A O 1
ATOM 726 N N . LEU A 1 91 ? 16.876 -1.698 13.982 1.00 11.97 107 LEU A N 1
ATOM 727 C CA . LEU A 1 91 ? 15.872 -2.762 13.992 1.00 13.85 107 LEU A CA 1
ATOM 728 C C . LEU A 1 91 ? 14.596 -2.378 14.737 1.00 14.05 107 LEU A C 1
ATOM 729 O O . LEU A 1 91 ? 13.490 -2.622 14.245 1.00 11.36 107 LEU A O 1
ATOM 734 N N . ARG A 1 92 ? 14.741 -1.785 15.920 1.00 13.56 108 ARG A N 1
ATOM 735 C CA . ARG A 1 92 ? 13.568 -1.381 16.691 1.00 12.19 108 ARG A CA 1
ATOM 736 C C . ARG A 1 92 ? 12.718 -0.432 15.860 1.00 13.79 108 ARG A C 1
ATOM 737 O O . ARG A 1 92 ? 11.491 -0.469 15.923 1.00 8.94 108 ARG A O 1
ATOM 745 N N . MET A 1 93 ? 13.377 0.425 15.085 1.00 13.32 109 MET A N 1
ATOM 746 C CA . MET A 1 93 ? 12.658 1.369 14.244 1.00 17.47 109 MET A CA 1
ATOM 747 C C . MET A 1 93 ? 11.994 0.667 13.066 1.00 18.66 109 MET A C 1
ATOM 748 O O . MET A 1 93 ? 10.809 0.869 12.810 1.00 19.67 109 MET A O 1
ATOM 753 N N . MET A 1 94 ? 12.767 -0.145 12.344 1.00 19.30 110 MET A N 1
ATOM 754 C CA . MET A 1 94 ? 12.250 -0.873 11.180 1.00 17.08 110 MET A CA 1
ATOM 755 C C . MET A 1 94 ? 11.109 -1.790 11.586 1.00 20.54 110 MET A C 1
ATOM 756 O O . MET A 1 94 ? 10.152 -1.986 10.834 1.00 19.73 110 MET A O 1
ATOM 761 N N . LEU A 1 95 ? 11.233 -2.374 12.771 1.00 20.24 111 LEU A N 1
ATOM 762 C CA . LEU A 1 95 ? 10.181 -3.214 13.312 1.00 25.44 111 LEU A CA 1
ATOM 763 C C . LEU A 1 95 ? 9.394 -2.137 14.063 1.00 27.95 111 LEU A C 1
ATOM 764 O O . LEU A 1 95 ? 9.322 -1.004 13.594 1.00 34.02 111 LEU A O 1
ATOM 769 N N . GLY A 1 96 ? 8.816 -2.446 15.212 1.00 31.80 112 GLY A N 1
ATOM 770 C CA . GLY A 1 96 ? 8.095 -1.406 15.929 1.00 31.59 112 GLY A CA 1
ATOM 771 C C . GLY A 1 96 ? 6.895 -0.837 15.188 1.00 31.68 112 GLY A C 1
ATOM 772 O O . GLY A 1 96 ? 6.891 -0.716 13.961 1.00 29.01 112 GLY A O 1
ATOM 773 N N . LYS A 1 97 ? 5.882 -0.460 15.959 1.00 32.48 113 LYS A N 1
ATOM 774 C CA . LYS A 1 97 ? 4.630 0.067 15.432 1.00 34.96 113 LYS A CA 1
ATOM 775 C C . LYS A 1 97 ? 4.650 1.552 15.069 1.00 35.07 113 LYS A C 1
ATOM 776 O O . LYS A 1 97 ? 3.917 1.988 14.183 1.00 36.82 113 LYS A O 1
ATOM 782 N N . ARG A 1 98 ? 5.480 2.327 15.757 1.00 36.52 114 ARG A N 1
ATOM 783 C CA . ARG A 1 98 ? 5.599 3.757 15.486 1.00 36.68 114 ARG A CA 1
ATOM 784 C C . ARG A 1 98 ? 6.341 3.915 14.162 1.00 34.90 114 ARG A C 1
ATOM 785 O O . ARG A 1 98 ? 7.221 3.120 13.856 1.00 36.44 114 ARG A O 1
ATOM 793 N N . SER A 1 99 ? 5.987 4.926 13.373 1.00 32.58 115 SER A N 1
ATOM 794 C CA . SER A 1 99 ? 6.652 5.139 12.086 1.00 32.23 115 SER A CA 1
ATOM 795 C C . SER A 1 99 ? 7.529 6.384 12.036 1.00 28.74 115 SER A C 1
ATOM 796 O O . SER A 1 99 ? 7.039 7.488 11.810 1.00 30.84 115 SER A O 1
ATOM 799 N N . ALA A 1 100 ? 8.828 6.201 12.239 1.00 24.13 116 ALA A N 1
ATOM 800 C CA . ALA A 1 100 ? 9.770 7.313 12.189 1.00 21.79 116 ALA A CA 1
ATOM 801 C C . ALA A 1 100 ? 9.928 7.713 10.728 1.00 18.74 116 ALA A C 1
ATOM 802 O O . ALA A 1 100 ? 9.682 6.911 9.834 1.00 18.31 116 ALA A O 1
ATOM 804 N N . ILE A 1 101 ? 10.338 8.951 10.482 1.00 18.27 117 ILE A N 1
ATOM 805 C CA . ILE A 1 101 ? 10.512 9.417 9.114 1.00 18.67 117 ILE A CA 1
ATOM 806 C C . ILE A 1 101 ? 11.518 8.569 8.339 1.00 17.40 117 ILE A C 1
ATOM 807 O O . ILE A 1 101 ? 11.297 8.249 7.170 1.00 18.01 117 ILE A O 1
ATOM 812 N N . LEU A 1 102 ? 12.619 8.194 8.985 1.00 15.19 118 LEU A N 1
ATOM 813 C CA . LEU A 1 102 ? 13.628 7.389 8.309 1.00 14.82 118 LEU A CA 1
ATOM 814 C C . LEU A 1 102 ? 13.070 6.034 7.880 1.00 15.83 118 LEU A C 1
ATOM 815 O O . LEU A 1 102 ? 13.434 5.509 6.824 1.00 14.73 118 LEU A O 1
ATOM 820 N N . LYS A 1 103 ? 12.181 5.474 8.693 1.00 16.92 119 LYS A N 1
ATOM 821 C CA . LYS A 1 103 ? 11.575 4.184 8.373 1.00 17.55 119 LYS A CA 1
ATOM 822 C C . LYS A 1 103 ? 10.768 4.280 7.084 1.00 18.22 119 LYS A C 1
ATOM 823 O O . LYS A 1 103 ? 10.872 3.419 6.208 1.00 17.87 119 LYS A O 1
ATOM 829 N N . MET A 1 104 ? 9.961 5.329 6.975 1.00 18.01 120 MET A N 1
ATOM 830 C CA . MET A 1 104 ? 9.134 5.530 5.792 1.00 20.90 120 MET A CA 1
ATOM 831 C C . MET A 1 104 ? 9.972 5.773 4.545 1.00 19.25 120 MET A C 1
ATOM 832 O O . MET A 1 104 ? 9.602 5.349 3.453 1.00 19.41 120 MET A O 1
ATOM 837 N N . ILE A 1 105 ? 11.103 6.451 4.711 1.00 15.34 121 ILE A N 1
ATOM 838 C CA . ILE A 1 105 ? 11.998 6.729 3.592 1.00 16.72 121 ILE A CA 1
ATOM 839 C C . ILE A 1 105 ? 12.631 5.431 3.086 1.00 19.56 121 ILE A C 1
ATOM 840 O O . ILE A 1 105 ? 12.611 5.134 1.887 1.00 20.14 121 ILE A O 1
ATOM 845 N N . LEU A 1 106 ? 13.173 4.650 4.015 1.00 20.33 122 LEU A N 1
ATOM 846 C CA . LEU A 1 106 ? 13.846 3.397 3.679 1.00 24.19 122 LEU A CA 1
ATOM 847 C C . LEU A 1 106 ? 12.960 2.264 3.166 1.00 26.20 122 LEU A C 1
ATOM 848 O O . LEU A 1 106 ? 13.399 1.455 2.348 1.00 27.16 122 LEU A O 1
ATOM 853 N N . MET A 1 107 ? 11.722 2.191 3.640 1.00 28.94 123 MET A N 1
ATOM 854 C CA . MET A 1 107 ? 10.830 1.131 3.187 1.00 31.66 123 MET A CA 1
ATOM 855 C C . MET A 1 107 ? 9.939 1.621 2.055 1.00 32.03 123 MET A C 1
ATOM 856 O O . MET A 1 107 ? 10.083 2.798 1.662 1.00 31.88 123 MET A O 1
#

Organism: Homo sapiens (NCBI:txid9606)

GO terms:
  GO:0034599 cellular response to oxidative stress (P, IDA)
  GO:0005737 cytoplasm (C, IDA)
  GO:0050921 positive regulation of chemotaxis (P, IDA)
  GO:0030335 positive regulation of cell migration (P, IDA)
  GO:0032722 positive regulation of chemokine production (P, IDA)
  GO:0032755 positive regulation of interleukin-6 production (P, IDA)
  GO:1900087 positive regulation of G1/S transition of mitotic cell cycle (P, IDA)
  GO:0071677 positive regulation of mononuclear cell migration (P, IDA)
  GO:0090271 positive regulation of fibroblast growth factor production (P, IDA)
  GO:0008284 positive regulation of cell population proliferation (P, IDA)
  GO:0010468 regulation of gene expression (P, HDA)
  GO:0051015 actin filament binding (F, IDA)
  GO:0032587 ruffle membrane (C, IDA)
  GO:0005884 actin filament (C, IDA)
  GO:0051017 actin filament bundle assembly (P, IDA)
  GO:0005515 protein binding (F, IPI)
  GO:0048471 perinuclear region of cytoplasm (C, IDA)
  GO:0005634 nucleus (C, IDA)
  GO:0005829 cytosol (C, IDA)
  GO:0042102 positive regulation of T cell proliferation (P, IDA)

Solvent-accessible surface area: 6577 Å² total; per-residue (Å²): 200,8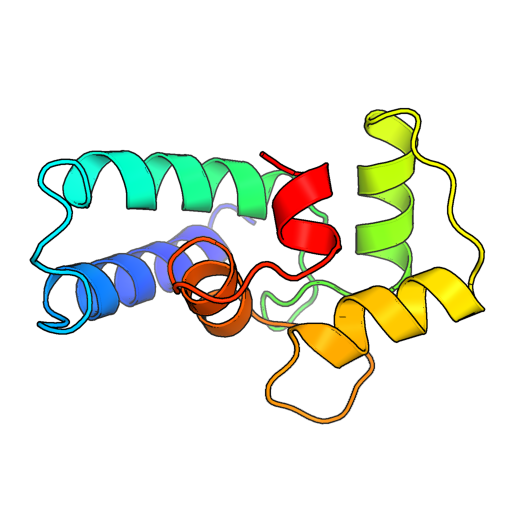8,145,43,52,116,120,5,59,90,9,13,122,99,12,68,97,39,111,160,20,74,108,33,145,70,6,82,78,84,4,82,39,33,10,96,59,0,52,91,8,78,37,40,81,127,11,29,0,49,12,120,5,0,81,106,9,1,102,126,76,61,40,110,66,82,107,134,72,1,90,150,8,1,48,70,17,22,96,55,109,54,100,36,2,25,3,32,10,0,0,124,12,11,18,32,210,174,68,6,81,0,19,106,41,20,140

B-factor: mean 20.68, std 9.12, range [6.91, 50.08]

Nearest PDB structures (foldseek):
  2d58-assembly1_A  TM=1.009E+00  e=2.547E-18  Homo sapiens
  2g2b-assembly1_A  TM=8.874E-01  e=3.024E-13  Homo sapiens
  2vtg-assembly1_A  TM=9.308E-01  e=8.917E-12  Homo sapiens
  2jjz-assembly3_C  TM=9.492E-01  e=1.800E-11  Homo sapiens
  1wy9-assembly1_A  TM=7.900E-01  e=2.497E-13  Mus musculus

InterPro domains:
  IPR002048 EF-hand domain [PS50222] (45-80)
  IPR011992 EF-hand domain pair [SSF47473] (31-111)
  IPR042433 Allograft inflammatory factor 1 [PTHR10356] (2-147)
  IPR049025 Allograft inflammatory factor 1-like, EF-hand domain pair [PF21008] (8-147)

Foldseek 3Di:
DVVVLVVLVVVLVVVCPDPVQVVPPCSVVVSVVLSVVLVVFDADPVRKHFQVRVQVVCVVLVRHDDSVRSQVQQVVQAPDDGGIHHSVSSVCQCGPDDHGPVNVSSD

Secondary structure (DSSP, 8-state):
-TTHHHHHHHHHHHHHT-GGGTT-TTHHHHHHHHHHHHTTS---TTS-EEHHHHHHHHHHTT----HHHHHHHHHHH-SSSSSEE-HHHHHHHHSSSS--HHHHHH-

Radius of gyration: 13.43 Å; Cα contacts (8 Å, |Δi|>4): 100; chains: 1; bounding box: 30×35×27 Å